Protein AF-A0AAV2PNI5-F1 (afdb_monomer_lite)

InterPro domains:
  IPR005331 Sulfotransferase [PF03567] (9-116)
  IPR018011 Carbohydrate sulfotransferase 8-10 [PTHR12137] (8-116)

Structure (mmCIF, N/CA/C/O backbone):
data_AF-A0AAV2PNI5-F1
#
_entry.id   AF-A0AAV2PNI5-F1
#
loop_
_atom_site.group_PDB
_atom_site.id
_atom_site.type_symbol
_atom_site.label_atom_id
_atom_site.label_alt_id
_atom_site.label_comp_id
_atom_site.label_asym_id
_atom_site.label_entity_id
_atom_site.label_seq_id
_atom_site.pdbx_PDB_ins_code
_atom_site.Cartn_x
_atom_site.Cartn_y
_atom_site.Cartn_z
_atom_site.occupancy
_atom_site.B_iso_or_equiv
_atom_site.auth_seq_id
_atom_site.auth_comp_id
_atom_site.auth_asym_id
_atom_site.auth_atom_id
_atom_site.pdbx_PDB_model_num
ATOM 1 N N . MET A 1 1 ? 27.411 -21.394 3.479 1.00 45.62 1 MET A N 1
ATOM 2 C CA . MET A 1 1 ? 27.729 -20.014 3.045 1.00 45.62 1 MET A CA 1
ATOM 3 C C . MET A 1 1 ? 26.698 -19.607 2.011 1.00 45.62 1 MET A C 1
ATOM 5 O O . MET A 1 1 ? 26.558 -20.306 1.017 1.00 45.62 1 MET A O 1
ATOM 9 N N . ASN A 1 2 ? 25.905 -18.572 2.294 1.00 54.03 2 ASN A N 1
ATOM 10 C CA . ASN A 1 2 ? 24.750 -18.219 1.470 1.00 54.03 2 ASN A CA 1
ATOM 11 C C . ASN A 1 2 ? 25.224 -17.417 0.247 1.00 54.03 2 ASN A C 1
ATOM 13 O O . ASN A 1 2 ? 25.751 -16.319 0.400 1.00 54.03 2 ASN A O 1
ATOM 17 N N . LYS A 1 3 ? 25.081 -17.986 -0.956 1.00 60.53 3 LYS A N 1
ATOM 18 C CA . LYS A 1 3 ? 25.691 -17.519 -2.222 1.00 60.53 3 LYS A CA 1
ATOM 19 C C . LYS A 1 3 ? 25.153 -16.165 -2.728 1.00 60.53 3 LYS A C 1
ATOM 21 O O . LYS A 1 3 ? 25.589 -15.684 -3.766 1.00 60.53 3 LYS A O 1
ATOM 26 N N . PHE A 1 4 ? 24.229 -15.555 -1.987 1.00 64.19 4 PHE A N 1
ATOM 27 C CA . PHE A 1 4 ? 23.477 -14.360 -2.371 1.00 64.19 4 PHE A CA 1
ATOM 28 C C . PHE A 1 4 ? 23.644 -13.180 -1.405 1.00 64.19 4 PHE A C 1
ATOM 30 O O . PHE A 1 4 ? 22.954 -12.178 -1.547 1.00 64.19 4 PHE A O 1
ATOM 37 N N . SER A 1 5 ? 24.566 -13.248 -0.438 1.00 67.38 5 SER A N 1
ATOM 38 C CA . SER A 1 5 ? 24.738 -12.190 0.575 1.00 67.38 5 SER A CA 1
ATOM 39 C C . SER A 1 5 ? 25.149 -10.817 0.018 1.00 67.38 5 SER A C 1
ATOM 41 O O . SER A 1 5 ? 25.155 -9.842 0.765 1.00 67.38 5 SER A O 1
ATOM 43 N N . SER A 1 6 ? 25.512 -10.727 -1.266 1.00 74.00 6 SER A N 1
ATOM 44 C CA . SER A 1 6 ? 25.936 -9.494 -1.942 1.00 74.00 6 SER A CA 1
ATOM 45 C C . SER A 1 6 ? 25.042 -9.066 -3.109 1.00 74.00 6 SER A C 1
ATOM 47 O O . SER A 1 6 ? 25.365 -8.077 -3.765 1.00 74.00 6 SER A O 1
ATOM 49 N N . VAL A 1 7 ? 23.959 -9.790 -3.409 1.00 80.31 7 VAL A N 1
ATOM 50 C CA . VAL A 1 7 ? 23.054 -9.400 -4.499 1.00 80.31 7 VAL A CA 1
ATOM 51 C C . VAL A 1 7 ? 22.153 -8.270 -4.009 1.00 80.31 7 VAL A C 1
ATOM 53 O O . VAL A 1 7 ? 21.599 -8.336 -2.912 1.00 80.31 7 VAL A O 1
ATOM 56 N N . ARG A 1 8 ? 22.040 -7.211 -4.810 1.00 84.75 8 ARG A N 1
ATOM 57 C CA . ARG A 1 8 ? 21.153 -6.075 -4.557 1.00 84.75 8 ARG A CA 1
ATOM 58 C C . ARG A 1 8 ? 20.240 -5.906 -5.755 1.00 84.75 8 ARG A C 1
ATOM 60 O O . ARG A 1 8 ? 20.715 -5.976 -6.881 1.00 84.75 8 ARG A O 1
ATOM 67 N N . PHE A 1 9 ? 18.971 -5.656 -5.477 1.00 90.06 9 PHE A N 1
ATOM 68 C CA . PHE A 1 9 ? 17.958 -5.365 -6.478 1.00 90.06 9 PHE A CA 1
ATOM 69 C C . PHE A 1 9 ? 17.465 -3.936 -6.278 1.00 90.06 9 PHE A C 1
ATOM 71 O O . PHE A 1 9 ? 17.392 -3.439 -5.149 1.00 90.06 9 PHE A O 1
ATOM 78 N N . THR A 1 10 ? 17.164 -3.272 -7.380 1.00 93.12 10 THR A N 1
ATOM 79 C CA . THR A 1 10 ? 16.504 -1.971 -7.409 1.00 93.12 10 THR A CA 1
ATOM 80 C C . THR A 1 10 ? 15.011 -2.123 -7.121 1.00 93.12 10 THR A C 1
ATOM 82 O O . THR A 1 10 ? 14.433 -3.203 -7.251 1.00 93.12 10 THR A O 1
ATOM 85 N N . PHE A 1 11 ? 14.360 -1.022 -6.743 1.00 93.94 11 PHE A N 1
ATOM 86 C CA . PHE A 1 11 ? 12.909 -1.024 -6.564 1.00 93.94 11 PHE A CA 1
ATOM 87 C C . PHE A 1 11 ? 12.165 -1.256 -7.890 1.00 93.94 11 PHE A C 1
ATOM 89 O O . PHE A 1 11 ? 11.150 -1.943 -7.909 1.00 93.94 11 PHE A O 1
ATOM 96 N N . GLU A 1 12 ? 12.702 -0.769 -9.013 1.00 96.69 12 GLU A N 1
ATOM 97 C CA . GLU A 1 12 ? 12.137 -1.039 -10.338 1.00 96.69 12 GLU A CA 1
ATOM 98 C C . GLU A 1 12 ? 12.133 -2.541 -10.666 1.00 96.69 12 GLU A C 1
ATOM 100 O O . GLU A 1 12 ? 11.107 -3.077 -11.086 1.00 96.69 12 GLU A O 1
ATOM 105 N N . GLU A 1 13 ? 13.252 -3.237 -10.436 1.00 96.81 13 GLU A N 1
ATOM 106 C CA . GLU A 1 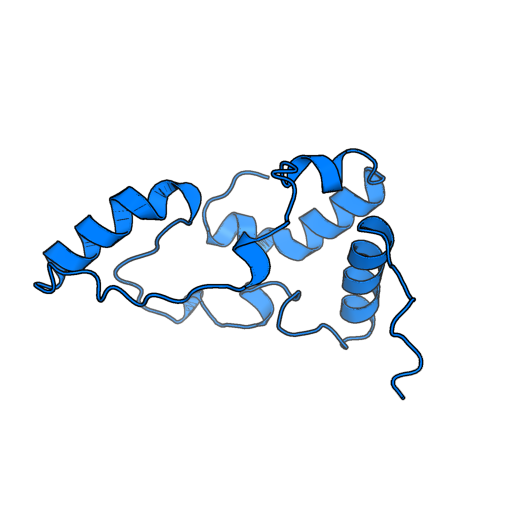13 ? 13.347 -4.692 -10.634 1.00 96.81 13 GLU A CA 1
ATOM 107 C C . GLU A 1 13 ? 12.350 -5.447 -9.754 1.00 96.81 13 GLU A C 1
ATOM 109 O O . GLU A 1 13 ? 11.729 -6.405 -10.210 1.00 96.81 13 GLU A O 1
ATOM 114 N N . PHE A 1 14 ? 12.146 -4.983 -8.520 1.00 95.56 14 PHE A N 1
ATOM 115 C CA . PHE A 1 14 ? 11.140 -5.542 -7.626 1.00 95.56 14 PHE A CA 1
ATOM 116 C C . PHE A 1 14 ? 9.710 -5.371 -8.171 1.00 95.56 14 PHE A C 1
ATOM 118 O O . PHE A 1 14 ? 8.962 -6.345 -8.217 1.00 95.56 14 PHE A O 1
ATOM 125 N N . LEU A 1 15 ? 9.334 -4.187 -8.666 1.00 97.19 15 LEU A N 1
ATOM 126 C CA . LEU A 1 15 ? 8.012 -3.973 -9.276 1.00 97.19 15 LEU A CA 1
ATOM 127 C C . LEU A 1 15 ? 7.808 -4.843 -10.526 1.00 97.19 15 LEU A C 1
ATOM 129 O O . LEU A 1 15 ? 6.747 -5.437 -10.714 1.00 97.19 15 LEU A O 1
ATOM 133 N N . ARG A 1 16 ? 8.837 -4.968 -11.371 1.00 97.81 16 ARG A N 1
ATOM 134 C CA . ARG A 1 16 ? 8.795 -5.865 -12.538 1.00 97.81 16 ARG A CA 1
ATOM 135 C C . ARG A 1 16 ? 8.637 -7.326 -12.120 1.00 97.81 16 ARG A C 1
ATOM 137 O O . ARG A 1 16 ? 7.895 -8.056 -12.768 1.00 97.81 16 ARG A O 1
ATOM 144 N N . HIS A 1 17 ? 9.294 -7.736 -11.037 1.00 96.94 17 HIS A N 1
ATOM 145 C CA . HIS A 1 17 ? 9.164 -9.077 -10.477 1.00 96.94 17 HIS A CA 1
ATOM 146 C C . HIS A 1 17 ? 7.745 -9.357 -9.962 1.00 96.94 17 HIS A C 1
ATOM 148 O O . HIS A 1 17 ? 7.225 -10.442 -10.215 1.00 96.94 17 HIS A O 1
ATOM 154 N N . ILE A 1 18 ? 7.087 -8.388 -9.314 1.00 97.19 18 ILE A N 1
ATOM 155 C CA . ILE A 1 18 ? 5.681 -8.525 -8.897 1.00 97.19 18 ILE A CA 1
ATOM 156 C C . ILE A 1 18 ? 4.785 -8.792 -10.110 1.00 97.19 18 ILE A C 1
ATOM 158 O O . ILE A 1 18 ? 4.011 -9.743 -10.096 1.00 97.19 18 ILE A O 1
ATOM 162 N N . LEU A 1 19 ? 4.916 -7.996 -11.177 1.00 97.75 19 LEU A N 1
ATOM 163 C CA . LEU A 1 19 ? 4.105 -8.184 -12.386 1.00 97.75 19 LEU A CA 1
ATOM 164 C C . LEU A 1 19 ? 4.375 -9.541 -13.042 1.00 97.75 19 LEU A C 1
ATOM 166 O O . LEU A 1 19 ? 3.442 -10.264 -13.365 1.00 97.75 19 LEU A O 1
ATOM 170 N N . TRP A 1 20 ? 5.648 -9.913 -13.179 1.00 97.38 20 TRP A N 1
ATOM 171 C CA . TRP A 1 20 ? 6.029 -11.188 -13.781 1.00 97.38 20 TRP A CA 1
ATOM 172 C C . TRP A 1 20 ? 5.513 -12.395 -12.980 1.00 97.38 20 TRP A C 1
ATOM 174 O O . TRP A 1 20 ? 4.915 -13.303 -13.546 1.00 97.38 20 TRP A O 1
ATOM 184 N N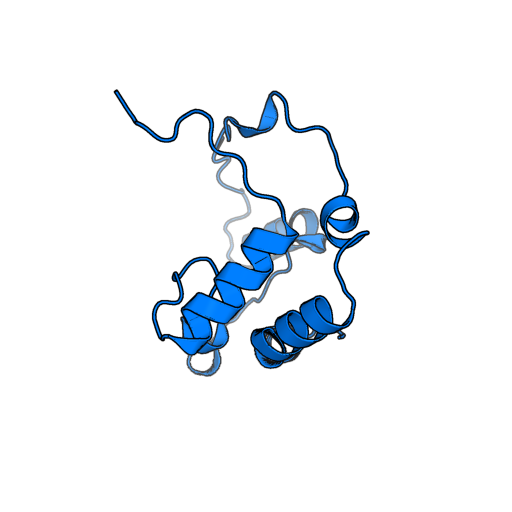 . THR A 1 21 ? 5.687 -12.394 -11.654 1.00 96.19 21 THR A N 1
ATOM 185 C CA . THR A 1 21 ? 5.185 -13.490 -10.801 1.00 96.19 21 THR A CA 1
ATOM 186 C C . THR A 1 21 ? 3.665 -13.564 -10.801 1.00 96.19 21 THR A C 1
ATOM 188 O O . THR A 1 21 ? 3.114 -14.660 -10.762 1.00 96.19 21 THR A O 1
ATOM 191 N N . LYS A 1 22 ? 2.975 -12.425 -10.884 1.00 92.94 22 LYS A N 1
ATOM 192 C CA . LYS A 1 22 ? 1.521 -12.374 -11.041 1.00 92.94 22 LYS A CA 1
ATOM 193 C C . LYS A 1 22 ? 1.070 -13.007 -12.359 1.00 92.94 22 LYS A C 1
ATOM 195 O O . LYS A 1 22 ? 0.171 -13.847 -12.328 1.00 92.94 22 LYS A O 1
ATOM 200 N N . ASP A 1 23 ? 1.699 -12.647 -13.475 1.00 93.75 23 ASP A N 1
ATOM 201 C CA . ASP A 1 23 ? 1.370 -13.191 -14.799 1.00 93.75 23 ASP A CA 1
ATOM 202 C C . ASP A 1 23 ? 1.584 -14.715 -14.862 1.00 93.75 23 ASP A C 1
ATOM 204 O O . ASP A 1 23 ? 0.771 -15.431 -15.446 1.00 93.75 23 ASP A O 1
ATOM 208 N N . ASP A 1 24 ? 2.615 -15.222 -14.178 1.00 94.44 24 ASP A N 1
ATOM 209 C CA . ASP A 1 24 ? 2.931 -16.656 -14.108 1.00 94.44 24 ASP A CA 1
ATOM 210 C C . ASP A 1 24 ? 2.138 -17.418 -13.021 1.00 94.44 24 ASP A C 1
ATOM 212 O O . ASP A 1 24 ? 2.312 -18.626 -12.851 1.00 94.44 24 ASP A O 1
ATOM 216 N N . GLY A 1 25 ? 1.265 -16.744 -12.259 1.00 92.12 25 GLY A N 1
ATOM 217 C CA . GLY A 1 25 ? 0.507 -17.360 -11.160 1.00 92.12 25 GLY A CA 1
ATOM 218 C C . GLY A 1 25 ? 1.365 -17.775 -9.954 1.00 92.12 25 GLY A C 1
ATOM 219 O O . GLY A 1 25 ? 0.951 -18.607 -9.150 1.00 92.12 25 GLY A O 1
ATOM 220 N N . LEU A 1 26 ? 2.558 -17.195 -9.823 1.00 94.25 26 LEU A N 1
ATOM 221 C CA . LEU A 1 26 ? 3.555 -17.433 -8.774 1.00 94.25 26 LEU A CA 1
ATOM 222 C C . LEU A 1 26 ? 3.652 -16.264 -7.779 1.00 94.25 26 LEU A C 1
ATOM 224 O O . LEU A 1 26 ? 4.677 -16.094 -7.118 1.00 94.25 26 LEU A O 1
ATOM 228 N N . GLY A 1 27 ? 2.615 -15.427 -7.708 1.00 90.94 27 GLY A N 1
ATOM 229 C CA . GLY A 1 27 ? 2.589 -14.256 -6.838 1.00 90.94 27 GLY A CA 1
ATOM 230 C C . GLY A 1 27 ? 2.804 -14.631 -5.370 1.00 90.94 27 GLY A C 1
ATOM 231 O O . GLY A 1 27 ? 2.130 -15.507 -4.828 1.00 90.94 27 GLY A O 1
ATOM 232 N N . ASP A 1 28 ? 3.747 -13.958 -4.716 1.00 93.69 28 ASP A N 1
ATOM 233 C CA . ASP A 1 28 ? 3.981 -14.137 -3.286 1.00 93.69 28 ASP A CA 1
ATOM 234 C C . ASP A 1 28 ? 2.856 -13.466 -2.481 1.00 93.69 28 ASP A C 1
ATOM 236 O O . ASP A 1 28 ? 2.481 -12.325 -2.753 1.00 93.69 28 ASP A O 1
ATOM 240 N N . HIS A 1 29 ? 2.342 -14.154 -1.460 1.00 93.19 29 HIS A N 1
ATOM 241 C CA . HIS A 1 29 ? 1.274 -13.659 -0.587 1.00 93.19 29 HIS A CA 1
ATOM 242 C C . HIS A 1 29 ? 1.540 -12.284 0.052 1.00 93.19 29 HIS A C 1
ATOM 244 O O . HIS A 1 29 ? 0.590 -11.605 0.424 1.00 93.19 29 HIS A O 1
ATOM 250 N N . HIS A 1 30 ? 2.799 -11.856 0.185 1.00 92.50 30 HIS A N 1
ATOM 251 C CA . HIS A 1 30 ? 3.136 -10.524 0.689 1.00 92.50 30 HIS A CA 1
ATOM 252 C C . HIS A 1 30 ? 2.865 -9.401 -0.322 1.00 92.50 30 HIS A C 1
ATOM 254 O O . HIS A 1 30 ? 2.754 -8.246 0.085 1.00 92.50 30 HIS A O 1
ATOM 260 N N . TRP A 1 31 ? 2.815 -9.711 -1.623 1.00 93.06 31 TRP A N 1
ATOM 261 C CA . TRP A 1 31 ? 2.790 -8.708 -2.693 1.00 93.06 31 TRP A CA 1
ATOM 262 C C . TRP A 1 31 ? 1.664 -8.910 -3.709 1.00 93.06 31 TRP A C 1
ATOM 264 O O . TRP A 1 31 ? 1.560 -8.121 -4.640 1.00 93.06 31 TRP A O 1
ATOM 274 N N . ILE A 1 32 ? 0.812 -9.923 -3.581 1.00 94.69 32 ILE A N 1
ATOM 275 C CA . ILE A 1 32 ? -0.427 -9.977 -4.372 1.00 94.69 32 ILE A CA 1
ATOM 276 C C . ILE A 1 32 ? -1.462 -8.982 -3.823 1.00 94.69 32 ILE A C 1
ATOM 278 O O . ILE A 1 32 ? -1.381 -8.616 -2.647 1.00 94.69 32 ILE A O 1
ATOM 282 N N . PRO A 1 33 ? -2.438 -8.538 -4.636 1.00 94.75 33 PRO A N 1
ATOM 283 C CA . PRO A 1 33 ? -3.530 -7.712 -4.138 1.00 94.75 33 PRO A CA 1
ATOM 284 C C . PRO A 1 33 ? -4.257 -8.384 -2.970 1.00 94.75 33 PRO A C 1
ATOM 286 O O . PRO A 1 33 ? -4.510 -9.593 -2.981 1.00 94.75 33 PRO A O 1
ATOM 289 N N . GLN A 1 34 ? -4.641 -7.601 -1.966 1.00 91.50 34 GLN A N 1
ATOM 290 C CA . GLN A 1 34 ? -5.359 -8.103 -0.796 1.00 91.50 34 GLN A CA 1
ATOM 291 C C . GLN A 1 34 ? -6.716 -8.695 -1.190 1.00 91.50 34 GLN A C 1
ATOM 293 O O . GLN A 1 34 ? -7.158 -9.681 -0.597 1.00 91.50 34 GLN A O 1
ATOM 298 N N . THR A 1 35 ? -7.345 -8.123 -2.218 1.00 91.62 35 THR A N 1
ATOM 299 C CA . THR A 1 35 ? -8.561 -8.644 -2.858 1.00 91.62 35 THR A CA 1
ATOM 300 C C . THR A 1 35 ? -8.389 -10.029 -3.488 1.00 91.62 35 THR A C 1
ATOM 302 O O . THR A 1 35 ? -9.379 -10.743 -3.634 1.00 91.62 35 THR A O 1
ATOM 305 N N . GLU A 1 36 ? -7.162 -10.447 -3.817 1.00 91.12 36 GLU A N 1
ATOM 306 C CA . GLU A 1 36 ? -6.858 -11.808 -4.282 1.00 91.12 36 GLU A CA 1
ATOM 307 C C . GLU A 1 36 ? -6.467 -12.753 -3.138 1.00 91.12 36 GLU A C 1
ATOM 309 O O . GLU A 1 36 ? -6.701 -13.958 -3.226 1.00 91.12 36 GLU A O 1
ATOM 314 N N . LEU A 1 37 ? -5.892 -12.224 -2.054 1.00 90.12 37 LEU A N 1
ATOM 315 C CA . LEU A 1 37 ? -5.462 -13.025 -0.907 1.00 90.12 37 LEU A CA 1
ATOM 316 C C . LEU A 1 37 ? -6.614 -13.383 0.043 1.00 90.12 37 LEU A C 1
ATOM 318 O O . LEU A 1 37 ? -6.627 -14.469 0.624 1.00 90.12 37 LEU A O 1
ATOM 322 N N . CYS A 1 38 ? -7.562 -12.467 0.251 1.00 84.12 38 CYS A N 1
ATOM 323 C CA . CYS A 1 38 ? -8.605 -12.606 1.262 1.00 84.12 38 CYS A CA 1
ATOM 324 C C . CYS A 1 38 ? -9.974 -12.166 0.735 1.00 84.12 38 CYS A C 1
ATOM 326 O O . CYS A 1 38 ? -10.102 -11.153 0.051 1.00 84.12 38 CYS A O 1
ATOM 328 N N . ASN A 1 39 ? -11.032 -12.880 1.134 1.00 84.50 39 ASN A N 1
ATOM 329 C CA . ASN A 1 39 ? -12.408 -12.468 0.867 1.00 84.50 39 ASN A CA 1
ATOM 330 C C . ASN A 1 39 ? -12.860 -11.408 1.884 1.00 84.50 39 ASN A C 1
ATOM 332 O O . ASN A 1 39 ? -13.671 -11.678 2.770 1.00 84.50 39 ASN A O 1
ATOM 336 N N . VAL A 1 40 ? -12.304 -10.200 1.759 1.00 84.19 40 VAL A N 1
ATOM 337 C CA . VAL A 1 40 ? -12.610 -9.069 2.649 1.00 84.19 40 VAL A CA 1
ATOM 338 C C . VAL A 1 40 ? -14.111 -8.749 2.620 1.00 84.19 40 VAL A C 1
ATOM 340 O O . VAL A 1 40 ? -14.702 -8.487 3.657 1.00 84.19 40 VAL A O 1
ATOM 343 N N . CYS A 1 41 ? -14.774 -8.872 1.469 1.00 82.31 41 CYS A N 1
ATOM 344 C CA . CYS A 1 41 ? -16.210 -8.599 1.344 1.00 82.31 41 CYS A CA 1
ATOM 345 C C . CYS A 1 41 ? -17.112 -9.572 2.125 1.00 82.31 41 CYS A C 1
ATOM 347 O O . CYS A 1 41 ? -18.276 -9.259 2.353 1.00 82.31 41 CYS A O 1
ATOM 349 N N . ALA A 1 42 ? -16.611 -10.750 2.510 1.00 86.81 42 ALA A N 1
ATOM 350 C CA . ALA A 1 42 ? -17.356 -11.699 3.337 1.00 86.81 42 ALA A CA 1
ATOM 351 C C . ALA A 1 42 ? -17.220 -11.429 4.846 1.00 86.81 42 ALA A C 1
ATOM 353 O O . ALA A 1 42 ? -17.905 -12.075 5.639 1.00 86.81 42 ALA A O 1
ATOM 354 N N . GLY A 1 43 ? -16.326 -10.522 5.252 1.00 85.06 43 GLY A N 1
ATOM 355 C CA . GLY A 1 43 ? -16.147 -10.140 6.648 1.00 85.06 43 GLY A CA 1
ATOM 356 C C . GLY A 1 43 ? -17.149 -9.074 7.084 1.00 85.06 43 GLY A C 1
ATOM 357 O O . GLY A 1 43 ? -17.348 -8.084 6.385 1.00 85.06 43 GLY A O 1
ATOM 358 N N . ASP A 1 44 ? -17.736 -9.253 8.267 1.00 90.12 44 ASP A N 1
ATOM 359 C CA . ASP A 1 44 ? -18.553 -8.233 8.932 1.00 90.12 44 ASP A CA 1
ATOM 360 C C . ASP A 1 44 ? -17.663 -7.415 9.880 1.00 90.12 44 ASP A C 1
ATOM 362 O O . ASP A 1 44 ? -17.490 -7.740 11.058 1.00 90.12 44 ASP A O 1
ATOM 366 N N . PHE A 1 45 ? -16.970 -6.423 9.319 1.00 89.00 45 PHE A N 1
ATOM 367 C CA . PHE A 1 45 ? -16.022 -5.601 10.067 1.00 89.00 45 PHE A CA 1
ATOM 368 C C . PHE A 1 45 ? -16.734 -4.453 10.783 1.00 89.00 45 PHE A C 1
ATOM 370 O O . PHE A 1 45 ? -17.274 -3.555 10.144 1.00 89.00 45 PHE A O 1
ATOM 377 N N . GLU A 1 46 ? -16.637 -4.420 12.113 1.00 91.25 46 GLU A N 1
ATOM 378 C CA . GLU A 1 46 ? -17.123 -3.285 12.912 1.00 91.25 46 GLU A CA 1
ATOM 379 C C . GLU A 1 46 ? -16.211 -2.049 12.778 1.00 91.25 46 GLU A C 1
ATOM 381 O O . GLU A 1 46 ? -16.680 -0.913 12.824 1.00 91.25 46 GLU A O 1
ATOM 386 N N . TYR A 1 47 ? -14.904 -2.262 12.571 1.00 90.88 47 TYR A N 1
ATOM 387 C CA . TYR A 1 47 ? -13.911 -1.196 12.415 1.00 90.88 47 TYR A CA 1
ATOM 388 C C . TYR A 1 47 ? -12.928 -1.513 11.284 1.00 90.88 47 TYR A C 1
ATOM 390 O O . TYR A 1 47 ? -12.400 -2.623 11.201 1.00 90.88 47 TYR A O 1
ATOM 398 N N . ILE A 1 48 ? -12.616 -0.503 10.470 1.00 90.50 48 ILE A N 1
ATOM 399 C CA . ILE A 1 48 ? -11.520 -0.507 9.493 1.00 90.50 48 ILE A CA 1
ATOM 400 C C . ILE A 1 48 ? -10.636 0.695 9.825 1.00 90.50 48 ILE A C 1
ATOM 402 O O . ILE A 1 48 ? -11.130 1.819 9.867 1.00 90.50 48 ILE A O 1
ATOM 406 N N . LEU A 1 49 ? -9.352 0.449 10.088 1.00 91.75 49 LEU A N 1
ATOM 407 C CA . LEU A 1 49 ? -8.394 1.474 10.509 1.00 91.75 49 LEU A CA 1
ATOM 408 C C . LEU A 1 49 ? -7.342 1.731 9.431 1.00 91.75 49 LEU A C 1
ATOM 410 O O . LEU A 1 49 ? -7.009 0.835 8.653 1.00 91.75 49 LEU A O 1
ATOM 414 N N . LYS A 1 50 ? -6.777 2.938 9.430 1.00 90.88 50 LYS A N 1
ATOM 415 C CA . LYS A 1 50 ? -5.769 3.396 8.477 1.00 90.88 50 LYS A CA 1
ATOM 416 C C . LYS A 1 50 ? -4.434 3.673 9.162 1.00 90.88 50 LYS A C 1
ATOM 418 O O . LYS A 1 50 ? -4.366 4.293 10.223 1.00 90.88 50 LYS A O 1
ATOM 423 N N . LEU A 1 51 ? -3.333 3.233 8.547 1.00 87.50 51 LEU A N 1
ATOM 424 C CA . LEU A 1 51 ? -1.995 3.367 9.140 1.00 87.50 51 LEU A CA 1
ATOM 425 C C . LEU A 1 51 ? -1.574 4.832 9.321 1.00 87.50 51 LEU A C 1
ATOM 427 O O . LEU A 1 51 ? -0.885 5.160 10.285 1.00 87.50 51 LEU A O 1
ATOM 431 N N . GLU A 1 52 ? -2.020 5.718 8.434 1.00 86.88 52 GLU A N 1
ATOM 432 C CA . GLU A 1 52 ? -1.796 7.161 8.513 1.00 86.88 52 GLU A CA 1
ATOM 433 C C . GLU A 1 52 ? -2.450 7.815 9.742 1.00 86.88 52 GLU A C 1
ATOM 435 O O . GLU A 1 52 ? -1.904 8.782 10.273 1.00 86.88 52 GLU A O 1
ATOM 440 N N . ASN A 1 53 ? -3.565 7.264 10.235 1.00 88.50 53 ASN A N 1
ATOM 441 C CA . ASN A 1 53 ? -4.332 7.780 11.373 1.00 88.50 53 ASN A CA 1
ATOM 442 C C . ASN A 1 53 ? -4.234 6.874 12.613 1.00 88.50 53 ASN A C 1
ATOM 444 O O . ASN A 1 53 ? -4.873 7.124 13.635 1.00 88.50 53 ASN A O 1
ATOM 448 N N . ILE A 1 54 ? -3.385 5.844 12.567 1.00 86.75 54 ILE A N 1
ATOM 449 C CA . ILE A 1 54 ? -3.406 4.728 13.521 1.00 86.75 54 ILE A CA 1
ATOM 450 C C . ILE A 1 54 ? -3.182 5.140 14.979 1.00 86.75 54 ILE A C 1
ATOM 452 O O . ILE A 1 54 ? -3.720 4.523 15.897 1.00 86.75 54 ILE A O 1
ATOM 456 N N . ASN A 1 55 ? -2.399 6.199 15.202 1.00 85.06 55 ASN A N 1
ATOM 457 C CA . ASN A 1 55 ? -2.112 6.715 16.540 1.00 85.06 55 ASN A CA 1
ATOM 458 C C . ASN A 1 55 ? -3.352 7.324 17.211 1.00 85.06 55 ASN A C 1
ATOM 460 O O . ASN A 1 55 ? -3.411 7.371 18.437 1.00 85.06 55 ASN A O 1
ATOM 464 N N . GLU A 1 56 ? -4.318 7.784 16.418 1.00 88.19 56 GLU A N 1
ATOM 465 C CA . GLU A 1 56 ? -5.573 8.379 16.878 1.00 88.19 56 GLU A CA 1
ATOM 466 C C . GLU A 1 56 ? -6.701 7.338 16.896 1.00 88.19 56 GLU A C 1
ATOM 468 O O . GLU A 1 56 ? -7.478 7.279 17.851 1.00 88.19 56 GLU A O 1
ATOM 473 N N . GLU A 1 57 ? -6.750 6.462 15.889 1.00 91.38 57 GLU A N 1
ATOM 474 C CA . GLU A 1 57 ? -7.817 5.473 15.722 1.00 91.38 57 GLU A CA 1
ATOM 475 C C . GLU A 1 57 ? -7.727 4.288 16.696 1.00 91.38 57 GLU A C 1
ATOM 477 O O . GLU A 1 57 ? -8.747 3.871 17.250 1.00 91.38 57 GLU A O 1
ATOM 482 N N . ILE A 1 58 ? -6.525 3.760 16.973 1.00 90.44 58 ILE A N 1
ATOM 483 C CA . ILE A 1 58 ? -6.367 2.631 17.910 1.00 90.44 58 ILE A CA 1
ATOM 484 C C . ILE A 1 58 ? -6.909 2.973 19.308 1.00 90.44 58 ILE A C 1
ATOM 486 O O . ILE A 1 58 ? -7.693 2.182 19.840 1.00 90.44 58 ILE A O 1
ATOM 490 N N . PRO A 1 59 ? -6.536 4.108 19.940 1.00 88.94 59 PRO A N 1
ATOM 491 C CA . PRO A 1 59 ? -7.085 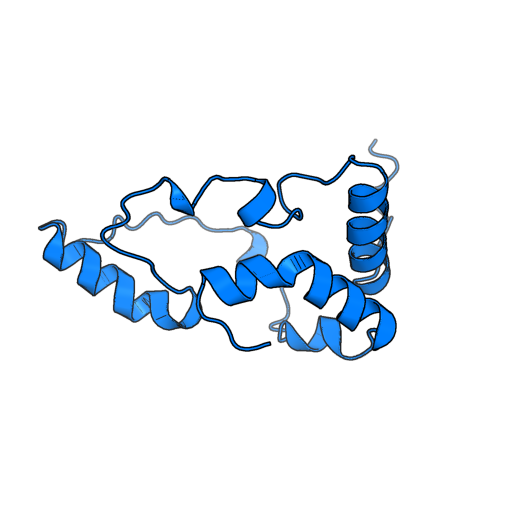4.474 21.244 1.00 88.94 59 PRO A CA 1
ATOM 492 C C . PRO A 1 59 ? -8.613 4.576 21.256 1.00 88.94 59 PRO A C 1
ATOM 494 O O . PRO A 1 59 ? -9.235 4.215 22.257 1.00 88.94 59 PRO A O 1
ATOM 497 N N . TYR A 1 60 ? -9.214 5.051 20.160 1.00 90.25 60 TYR A N 1
ATOM 498 C CA . TYR A 1 60 ? -10.664 5.152 20.027 1.00 90.25 60 TYR A CA 1
ATOM 499 C C . TYR A 1 60 ? -11.325 3.768 20.029 1.00 90.25 60 TYR A C 1
ATOM 501 O O . TYR A 1 60 ? -12.168 3.509 20.887 1.00 90.25 60 TYR A O 1
ATOM 509 N N . VAL A 1 61 ? -10.886 2.855 19.154 1.00 92.00 61 VAL A N 1
ATOM 510 C CA . VAL A 1 61 ? -11.433 1.485 19.066 1.00 92.00 61 VAL A CA 1
ATOM 511 C C . VAL A 1 61 ? -11.237 0.715 20.371 1.00 92.00 61 VAL A C 1
ATOM 513 O O . VAL A 1 61 ? -12.130 0.042 20.873 1.00 92.00 61 VAL A O 1
ATOM 516 N N . LEU A 1 62 ? -10.073 0.849 20.999 1.00 90.69 62 LEU A N 1
ATOM 517 C CA . LEU A 1 62 ? -9.813 0.196 22.280 1.00 90.69 62 LEU A CA 1
ATOM 518 C C . LEU A 1 62 ? -10.742 0.679 23.397 1.00 90.69 62 LEU A C 1
ATOM 520 O O . LEU A 1 62 ? -11.134 -0.101 24.267 1.00 90.69 62 LEU A O 1
ATOM 524 N N . LYS A 1 63 ? -11.122 1.960 23.374 1.00 90.00 63 LYS A N 1
ATOM 525 C CA . LYS A 1 63 ? -12.096 2.509 24.314 1.00 90.00 63 LYS A CA 1
ATOM 526 C C . LYS A 1 63 ? -13.502 1.961 24.057 1.00 90.00 63 LYS A C 1
ATOM 528 O O . LYS A 1 63 ? -14.174 1.645 25.036 1.00 90.00 63 LYS A O 1
ATOM 533 N N . THR A 1 64 ? -13.944 1.831 22.801 1.00 90.81 64 THR A N 1
ATOM 534 C CA . THR A 1 64 ? -15.282 1.287 22.482 1.00 90.81 64 THR A CA 1
ATOM 535 C C . THR A 1 64 ? -15.415 -0.180 22.885 1.00 90.81 64 THR A C 1
ATOM 537 O O . THR A 1 64 ? -16.462 -0.589 23.377 1.00 90.81 64 THR A O 1
ATOM 540 N N . LEU A 1 65 ? -14.323 -0.943 22.802 1.00 90.06 65 LEU A N 1
ATOM 541 C CA . LEU A 1 65 ? -14.267 -2.344 23.224 1.00 90.06 65 LEU A CA 1
ATOM 542 C C . LEU A 1 65 ? -14.118 -2.542 24.747 1.00 90.06 65 LEU A C 1
ATOM 544 O O . LEU A 1 65 ? -13.986 -3.676 25.196 1.00 90.06 65 LEU A O 1
ATOM 548 N N . ASN A 1 66 ? -14.114 -1.480 25.565 1.00 88.56 66 ASN A N 1
ATOM 549 C CA . ASN A 1 66 ? -13.799 -1.534 27.004 1.00 88.56 66 ASN A CA 1
ATOM 550 C C . ASN A 1 66 ? -12.402 -2.118 27.330 1.00 88.56 66 ASN A C 1
ATOM 552 O O . ASN A 1 66 ? -12.160 -2.608 28.434 1.00 88.56 66 ASN A O 1
ATOM 556 N N . TYR A 1 67 ? -11.445 -1.987 26.404 1.00 86.56 67 TYR A N 1
ATOM 557 C CA . TYR A 1 67 ? -10.032 -2.354 26.564 1.00 86.56 67 TYR A CA 1
ATOM 558 C C . TYR A 1 67 ? -9.120 -1.117 26.446 1.00 86.56 67 TYR A C 1
ATOM 560 O O . TYR A 1 67 ? -8.256 -1.067 25.578 1.00 86.56 67 TYR A O 1
ATOM 568 N N . PRO A 1 68 ? -9.222 -0.105 27.332 1.00 72.25 68 PRO A N 1
ATOM 569 C CA . PRO A 1 68 ? -8.615 1.221 27.131 1.00 72.25 68 PRO A CA 1
ATOM 570 C C . PRO A 1 68 ? -7.074 1.252 27.145 1.00 72.25 68 PRO A C 1
ATOM 572 O O . PRO A 1 68 ? -6.476 2.321 27.031 1.00 72.25 68 PRO A O 1
ATOM 575 N N . LYS A 1 69 ? -6.407 0.110 27.334 1.00 74.12 69 LYS A N 1
ATOM 576 C CA . LYS A 1 69 ? -4.948 0.008 27.355 1.00 74.12 69 LYS A CA 1
ATOM 577 C C . LYS A 1 69 ? -4.478 -0.739 26.117 1.00 74.12 69 LYS A C 1
ATOM 579 O O . LYS A 1 69 ? -4.734 -1.931 25.988 1.00 74.12 69 LYS A O 1
ATOM 584 N N . ILE A 1 70 ? -3.712 -0.053 25.268 1.00 67.81 70 ILE A N 1
ATOM 585 C CA . ILE A 1 70 ? -2.906 -0.698 24.227 1.00 67.81 70 ILE A CA 1
ATOM 586 C C . ILE A 1 70 ? -1.925 -1.629 24.950 1.00 67.81 70 ILE A C 1
ATOM 588 O O . ILE A 1 70 ? -1.122 -1.134 25.753 1.00 67.81 70 ILE A O 1
ATOM 592 N N . PRO A 1 71 ? -1.948 -2.953 24.715 1.00 63.41 71 PRO A N 1
ATOM 593 C CA . PRO A 1 71 ? -0.868 -3.808 25.169 1.00 63.41 71 PRO A CA 1
ATOM 594 C C . PRO A 1 71 ? 0.407 -3.251 24.544 1.00 63.41 71 PRO A C 1
ATOM 596 O O . PRO A 1 71 ? 0.541 -3.216 23.321 1.00 63.41 71 PRO A O 1
ATOM 599 N N . VAL A 1 72 ? 1.322 -2.738 25.368 1.00 57.25 72 VAL A N 1
ATOM 600 C CA . VAL A 1 72 ? 2.602 -2.217 24.887 1.00 57.25 72 VAL A CA 1
ATOM 601 C C . VAL A 1 72 ? 3.430 -3.416 24.438 1.00 57.25 72 VAL A C 1
ATOM 603 O O . VAL A 1 72 ? 4.325 -3.883 25.142 1.00 57.25 72 VAL A O 1
ATOM 606 N N . HIS A 1 73 ? 3.130 -3.945 23.257 1.00 51.94 73 HIS A N 1
ATOM 607 C CA . HIS A 1 73 ? 4.001 -4.878 22.588 1.00 51.94 73 HIS A CA 1
ATOM 608 C C . HIS A 1 73 ? 5.211 -4.070 22.140 1.00 51.94 73 HIS A C 1
ATOM 610 O O . HIS A 1 73 ? 5.214 -3.399 21.109 1.00 51.94 73 HIS A O 1
ATOM 616 N N . LYS A 1 74 ? 6.259 -4.094 22.968 1.00 48.03 74 LYS A N 1
ATOM 617 C CA . LYS A 1 74 ? 7.591 -3.601 22.617 1.00 48.03 74 LYS A CA 1
ATOM 618 C C . LYS A 1 74 ? 8.191 -4.520 21.547 1.00 48.03 74 LYS A C 1
ATOM 620 O O . LYS A 1 74 ? 9.229 -5.135 21.776 1.00 48.03 74 LYS A O 1
ATOM 625 N N . HIS A 1 75 ? 7.572 -4.613 20.372 1.00 48.22 75 HIS A N 1
ATOM 626 C CA . HIS A 1 75 ? 8.245 -5.133 19.194 1.00 48.22 75 HIS A CA 1
ATOM 627 C C . HIS A 1 75 ? 9.308 -4.101 18.812 1.00 48.22 75 HIS A C 1
ATOM 629 O O . HIS A 1 75 ? 9.081 -3.134 18.083 1.00 48.22 75 HIS A O 1
ATOM 635 N N . LYS A 1 76 ? 10.501 -4.262 19.394 1.00 45.09 76 LYS A N 1
ATOM 636 C CA . LYS A 1 76 ? 11.714 -3.636 18.882 1.00 45.09 76 LYS A CA 1
ATOM 637 C C . LYS A 1 76 ? 11.988 -4.278 17.524 1.00 45.09 76 LYS A C 1
ATOM 639 O O . LYS A 1 76 ? 12.721 -5.255 17.442 1.00 45.09 76 LYS A O 1
ATOM 644 N N . HIS A 1 77 ? 11.388 -3.747 16.462 1.00 51.59 77 HIS A N 1
ATOM 645 C CA . HIS A 1 77 ? 11.841 -4.073 15.116 1.00 51.59 77 HIS A CA 1
ATOM 646 C C . HIS A 1 77 ? 13.294 -3.600 14.987 1.00 51.59 77 HIS A C 1
ATOM 648 O O . HIS A 1 77 ? 13.597 -2.423 15.207 1.00 51.59 77 HIS A O 1
ATOM 654 N N . SER A 1 78 ? 14.202 -4.528 14.671 1.00 48.47 78 SER A N 1
ATOM 655 C CA . SER A 1 78 ? 15.636 -4.252 14.495 1.00 48.47 78 SER A CA 1
ATOM 656 C C . SER A 1 78 ? 15.916 -3.268 13.351 1.00 48.47 78 SER A C 1
ATOM 658 O O . SER A 1 78 ? 16.992 -2.677 13.299 1.00 48.47 78 SER A O 1
ATOM 660 N N . SER A 1 79 ? 14.926 -3.008 12.490 1.00 52.94 79 SER A N 1
ATOM 661 C CA . SER A 1 79 ? 14.975 -2.005 11.421 1.00 52.94 79 SER A CA 1
ATOM 662 C C . SER A 1 79 ? 15.119 -0.561 11.921 1.00 52.94 79 SER A C 1
ATOM 664 O O . SER A 1 79 ? 15.497 0.314 11.148 1.00 52.94 79 SER A O 1
ATOM 666 N N . LYS A 1 80 ? 14.888 -0.286 13.214 1.00 47.41 80 LYS A N 1
ATOM 667 C CA . LYS A 1 80 ? 14.985 1.073 13.780 1.00 47.41 80 LYS A CA 1
ATOM 668 C C . LYS A 1 80 ? 16.404 1.644 13.864 1.00 47.41 80 LYS A C 1
ATOM 670 O O . LYS A 1 80 ? 16.533 2.820 14.184 1.00 47.41 80 LYS A O 1
ATOM 675 N N . GLN A 1 81 ? 17.457 0.856 13.634 1.00 47.78 81 GLN A N 1
ATOM 676 C CA . GLN A 1 81 ? 18.814 1.329 13.927 1.00 47.78 81 GLN A CA 1
ATOM 677 C C . GLN A 1 81 ? 19.514 2.069 12.782 1.00 47.78 81 GLN A C 1
ATOM 679 O O . GLN A 1 81 ? 20.378 2.872 13.096 1.00 47.78 81 GLN A O 1
ATOM 684 N N . ASN A 1 82 ? 19.165 1.876 11.500 1.00 44.28 82 ASN A N 1
ATOM 685 C CA . ASN A 1 82 ? 19.956 2.461 10.395 1.00 44.28 82 ASN A CA 1
ATOM 686 C C . ASN A 1 82 ? 19.196 2.731 9.082 1.00 44.28 82 ASN A C 1
ATOM 688 O O . ASN A 1 82 ? 19.820 2.907 8.035 1.00 44.28 82 ASN A O 1
ATOM 692 N N . VAL A 1 83 ? 17.863 2.769 9.083 1.00 51.00 83 VAL A N 1
ATOM 693 C CA . VAL A 1 83 ? 17.132 3.151 7.867 1.00 51.00 83 VAL A CA 1
ATOM 694 C C . VAL A 1 83 ? 17.124 4.676 7.809 1.00 51.00 83 VAL A C 1
ATOM 696 O O . VAL A 1 83 ? 16.483 5.326 8.638 1.00 51.00 83 VAL A O 1
ATOM 699 N N . LYS A 1 84 ? 17.877 5.263 6.861 1.00 51.56 84 LYS A N 1
ATOM 700 C CA . LYS A 1 84 ? 17.669 6.664 6.462 1.00 51.56 84 LYS A CA 1
ATOM 701 C C . LYS A 1 84 ? 16.164 6.852 6.325 1.00 51.56 84 LYS A C 1
ATOM 703 O O . LYS A 1 84 ? 15.504 6.016 5.721 1.00 51.56 84 LYS A O 1
ATOM 708 N N . LYS A 1 85 ? 15.637 7.938 6.879 1.00 53.22 85 LYS A N 1
ATOM 709 C CA . LYS A 1 85 ? 14.239 8.353 6.733 1.00 53.22 85 LYS A CA 1
ATOM 710 C C . LYS A 1 85 ? 13.983 8.785 5.273 1.00 53.22 85 LYS A C 1
ATOM 712 O O . LYS A 1 85 ? 13.585 9.916 5.034 1.00 53.22 85 LYS A O 1
ATOM 717 N N . SER A 1 86 ? 14.321 7.945 4.292 1.00 59.06 86 SER A N 1
ATOM 718 C CA . SER A 1 86 ? 13.896 8.132 2.912 1.00 59.06 86 SER A CA 1
ATOM 719 C C . SER A 1 86 ? 12.382 8.082 2.937 1.00 59.06 86 SER A C 1
ATOM 721 O O . SER A 1 86 ? 11.795 7.157 3.512 1.00 59.06 86 SER A O 1
ATOM 723 N N . SER A 1 87 ? 11.757 9.109 2.380 1.00 73.50 87 SER A N 1
ATOM 724 C CA . SER A 1 87 ? 10.322 9.058 2.160 1.00 73.50 87 SER A CA 1
ATOM 725 C C . SER A 1 87 ? 10.064 7.864 1.248 1.00 73.50 87 SER A C 1
ATOM 727 O O . SER A 1 87 ? 10.855 7.614 0.341 1.00 73.50 87 SER A O 1
ATOM 729 N N . TYR A 1 88 ? 8.984 7.111 1.450 1.00 77.94 88 TYR A N 1
ATOM 730 C CA . TYR A 1 88 ? 8.631 6.039 0.510 1.00 77.94 88 TYR A CA 1
ATOM 731 C C . TYR A 1 88 ? 8.530 6.575 -0.932 1.00 77.94 88 TYR A C 1
ATOM 733 O O . TYR A 1 88 ? 8.802 5.847 -1.878 1.00 77.94 88 TYR A O 1
ATOM 741 N N . MET A 1 89 ? 8.246 7.874 -1.087 1.00 83.75 89 MET A N 1
ATOM 742 C CA . MET A 1 89 ? 8.273 8.602 -2.355 1.00 83.75 89 MET A CA 1
ATOM 743 C C . MET A 1 89 ? 9.617 8.534 -3.089 1.00 83.75 89 MET A C 1
ATOM 745 O O . MET A 1 89 ? 9.630 8.525 -4.317 1.00 83.75 89 MET A O 1
ATOM 749 N N . ASP A 1 90 ? 10.740 8.446 -2.371 1.00 88.19 90 ASP A N 1
ATOM 750 C CA . ASP A 1 90 ? 12.072 8.372 -2.981 1.00 88.19 90 ASP A CA 1
ATOM 751 C C . ASP A 1 90 ? 12.227 7.107 -3.838 1.00 88.19 90 ASP A C 1
ATOM 753 O O . ASP A 1 90 ? 12.937 7.132 -4.839 1.00 88.19 90 ASP A O 1
ATOM 757 N N . PHE A 1 91 ? 11.525 6.020 -3.496 1.00 89.19 91 PHE A N 1
ATOM 758 C CA . PHE A 1 91 ? 11.531 4.790 -4.292 1.00 89.19 91 PHE A CA 1
ATOM 759 C C . PHE A 1 91 ? 10.799 4.944 -5.627 1.00 89.19 91 PHE A C 1
ATOM 761 O O . PHE A 1 91 ? 11.175 4.301 -6.601 1.00 89.19 91 PHE A O 1
ATOM 768 N N . TYR A 1 92 ? 9.777 5.800 -5.685 1.00 90.44 92 TYR A N 1
ATOM 769 C CA . TYR A 1 92 ? 8.939 5.975 -6.874 1.00 90.44 92 TYR A CA 1
ATOM 770 C C . TYR A 1 92 ? 9.468 7.033 -7.844 1.00 90.44 92 TYR A C 1
ATOM 772 O O . TYR A 1 92 ? 9.016 7.083 -8.985 1.00 90.44 92 TYR A O 1
ATOM 780 N N . LYS A 1 93 ? 10.421 7.866 -7.410 1.00 91.06 93 LYS A N 1
ATOM 781 C CA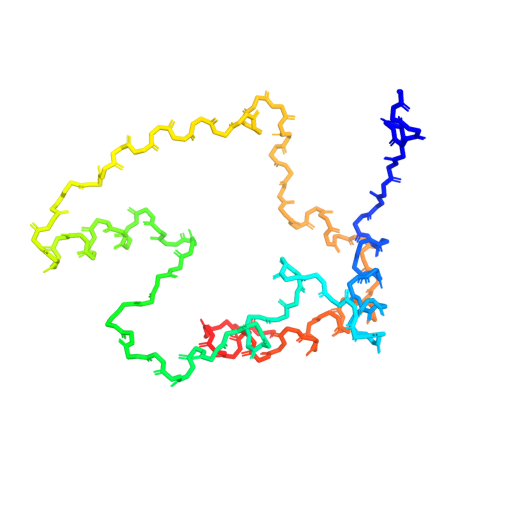 . LYS A 1 93 ? 10.901 9.036 -8.158 1.00 91.06 93 LYS A CA 1
ATOM 782 C C . LYS A 1 93 ? 11.369 8.709 -9.580 1.00 91.06 93 LYS A C 1
ATOM 784 O O . LYS A 1 93 ? 11.061 9.460 -10.500 1.00 91.06 93 LYS A O 1
ATOM 789 N N . ASP A 1 94 ? 12.096 7.607 -9.737 1.00 92.06 94 ASP A N 1
ATOM 790 C CA . ASP A 1 94 ? 12.747 7.235 -10.997 1.00 92.06 94 ASP A CA 1
ATOM 791 C C . ASP A 1 94 ? 12.042 6.056 -11.700 1.00 92.06 94 ASP A C 1
ATOM 793 O O . ASP A 1 94 ? 12.592 5.461 -12.623 1.00 92.06 94 ASP A O 1
ATOM 797 N N . ILE A 1 95 ? 10.821 5.701 -11.277 1.00 97.00 95 ILE A N 1
ATOM 798 C CA . ILE A 1 95 ? 10.076 4.576 -11.853 1.00 97.00 95 ILE A CA 1
ATOM 799 C C . ILE A 1 95 ? 9.412 4.986 -13.176 1.00 97.00 95 ILE A C 1
ATOM 801 O O . ILE A 1 95 ? 8.686 5.985 -13.210 1.00 97.00 95 ILE A O 1
ATOM 805 N N . PRO A 1 96 ? 9.587 4.208 -14.266 1.00 97.88 96 PRO A N 1
ATOM 806 C CA . PRO A 1 96 ? 8.898 4.460 -15.526 1.00 97.88 96 PRO A CA 1
ATOM 807 C C . PRO A 1 96 ? 7.375 4.530 -15.350 1.00 97.88 96 PRO A C 1
ATOM 809 O O . PRO A 1 96 ? 6.761 3.666 -14.720 1.00 97.88 96 PRO A O 1
ATOM 812 N N . LEU A 1 97 ? 6.744 5.556 -15.928 1.00 97.00 97 LEU A N 1
ATOM 813 C CA . LEU A 1 97 ? 5.305 5.800 -15.758 1.00 97.00 97 LEU A CA 1
ATOM 814 C C . LEU A 1 97 ? 4.433 4.644 -16.266 1.00 97.00 97 LEU A C 1
ATOM 816 O O . LEU A 1 97 ? 3.352 4.410 -15.734 1.00 97.00 97 LEU A O 1
ATOM 820 N N . ASP A 1 98 ? 4.865 3.930 -17.303 1.00 98.12 98 ASP A N 1
ATOM 821 C CA . ASP A 1 98 ? 4.171 2.750 -17.820 1.00 98.12 98 ASP A CA 1
ATOM 822 C C . ASP A 1 98 ? 4.217 1.579 -16.829 1.00 98.12 98 ASP A C 1
ATOM 824 O O . ASP A 1 98 ? 3.202 0.910 -16.629 1.00 98.12 98 ASP A O 1
ATOM 828 N N . LEU A 1 99 ? 5.359 1.369 -16.168 1.00 98.25 99 LEU A N 1
ATOM 829 C CA . LEU A 1 99 ? 5.506 0.370 -15.114 1.00 98.25 99 LEU A CA 1
ATOM 830 C C . LEU A 1 99 ? 4.628 0.721 -13.911 1.00 98.25 99 LEU A C 1
ATOM 832 O O . LEU A 1 99 ? 3.881 -0.131 -13.433 1.00 98.25 99 LEU A O 1
ATOM 836 N N . LEU A 1 100 ? 4.657 1.981 -13.468 1.00 96.62 100 LEU A N 1
ATOM 837 C CA . LEU A 1 100 ? 3.835 2.433 -12.346 1.00 96.62 100 LEU A CA 1
ATOM 838 C C . LEU A 1 100 ? 2.337 2.278 -12.637 1.00 96.62 100 LEU A C 1
ATOM 840 O O . LEU A 1 100 ? 1.600 1.802 -11.781 1.00 96.62 100 LEU A O 1
ATOM 844 N N . ARG A 1 101 ? 1.882 2.600 -13.855 1.00 97.31 101 ARG A N 1
ATOM 845 C CA . ARG A 1 101 ? 0.480 2.387 -14.259 1.00 97.31 101 ARG A CA 1
ATOM 846 C C . ARG A 1 101 ? 0.068 0.920 -14.194 1.00 97.31 101 ARG A C 1
ATOM 848 O O . ARG A 1 101 ? -1.020 0.634 -13.715 1.00 97.31 101 ARG A O 1
ATOM 855 N N . LYS A 1 102 ? 0.921 -0.008 -14.638 1.00 98.12 102 LYS A N 1
ATOM 856 C CA . LYS A 1 102 ? 0.634 -1.451 -14.547 1.00 98.12 102 LYS A CA 1
ATOM 857 C C . LYS A 1 102 ? 0.503 -1.914 -13.098 1.00 98.12 102 LYS A C 1
ATOM 859 O O . LYS A 1 102 ? -0.395 -2.686 -12.789 1.00 98.12 102 LYS A O 1
ATOM 864 N N . ILE A 1 103 ? 1.365 -1.410 -12.217 1.00 97.38 103 ILE A N 1
ATOM 865 C CA . ILE A 1 103 ? 1.280 -1.675 -10.777 1.00 97.38 103 ILE A CA 1
ATOM 866 C C . ILE A 1 103 ? -0.018 -1.105 -10.193 1.00 97.38 103 ILE A C 1
ATOM 868 O O . ILE A 1 103 ? -0.721 -1.805 -9.474 1.00 97.38 103 ILE A O 1
ATOM 872 N N . LEU A 1 104 ? -0.385 0.133 -10.531 1.00 96.19 104 LEU A N 1
ATOM 873 C CA . LEU A 1 104 ? -1.635 0.736 -10.059 1.00 96.19 104 LEU A CA 1
ATOM 874 C C . LEU A 1 104 ? -2.873 -0.023 -10.550 1.00 96.19 104 LEU A C 1
ATOM 876 O O . LEU A 1 104 ? -3.798 -0.227 -9.771 1.00 96.19 104 LEU A O 1
ATOM 880 N N . GLU A 1 105 ? -2.887 -0.486 -11.801 1.00 97.25 105 GLU A N 1
ATOM 881 C CA . GLU A 1 105 ? -3.980 -1.330 -12.299 1.00 97.25 105 GLU A CA 1
ATOM 882 C C . GLU A 1 105 ? -4.033 -2.689 -11.588 1.00 97.25 105 GLU A C 1
ATOM 884 O O . GLU A 1 105 ? -5.129 -3.158 -11.290 1.00 97.25 105 GLU A O 1
ATOM 889 N N . LEU A 1 106 ? -2.884 -3.290 -11.246 1.00 97.06 106 LEU A N 1
ATOM 890 C CA . LEU A 1 106 ? -2.837 -4.532 -10.464 1.00 97.06 106 LEU A CA 1
ATOM 891 C C . LEU A 1 106 ? -3.513 -4.371 -9.090 1.00 97.06 106 LEU A C 1
ATOM 893 O O . LEU A 1 106 ? -4.292 -5.231 -8.692 1.00 97.06 106 LEU A O 1
ATOM 897 N N . TYR A 1 107 ? -3.259 -3.268 -8.382 1.00 96.44 107 TYR A N 1
ATOM 898 C CA . TYR A 1 107 ? -3.818 -3.028 -7.041 1.00 96.44 107 TYR A CA 1
ATOM 899 C C . TYR A 1 107 ? -5.121 -2.219 -7.034 1.00 96.44 107 TYR A C 1
ATOM 901 O O . TYR A 1 107 ? -5.643 -1.902 -5.967 1.00 96.44 107 TYR A O 1
ATOM 909 N N . LYS A 1 108 ? -5.680 -1.877 -8.196 1.00 96.56 108 LYS A N 1
ATOM 910 C CA . LYS A 1 108 ? -6.841 -0.983 -8.339 1.00 96.56 108 LYS A CA 1
ATOM 911 C C . LYS A 1 108 ? -8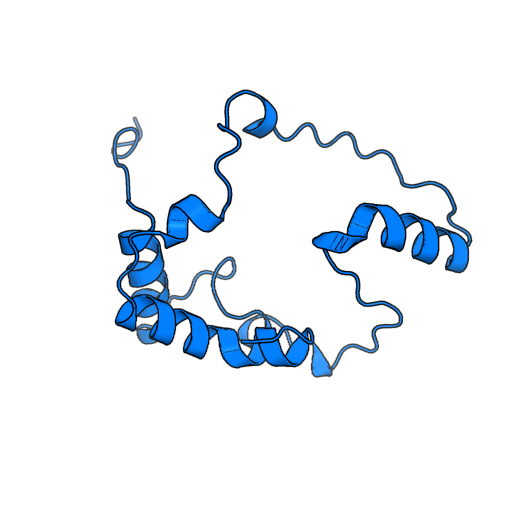.010 -1.319 -7.418 1.00 96.56 108 LYS A C 1
ATOM 913 O O . LYS A 1 108 ? -8.603 -0.426 -6.814 1.00 96.56 108 LYS A O 1
ATOM 918 N N . PHE A 1 109 ? -8.355 -2.599 -7.306 1.00 94.06 109 PHE A N 1
ATOM 919 C CA . PHE A 1 109 ? -9.472 -3.021 -6.464 1.00 94.06 109 PHE A CA 1
ATOM 920 C C . PHE A 1 109 ? -9.186 -2.856 -4.972 1.00 94.06 109 PHE A C 1
ATOM 922 O O . PHE A 1 109 ? -10.119 -2.568 -4.230 1.00 94.06 109 PHE A O 1
ATOM 929 N N . ASP A 1 110 ? -7.928 -2.936 -4.541 1.00 93.75 110 ASP A N 1
ATOM 930 C CA . ASP A 1 110 ? -7.551 -2.649 -3.156 1.00 93.75 110 ASP A CA 1
ATOM 931 C C . ASP A 1 110 ? -7.716 -1.153 -2.851 1.00 93.75 110 ASP A C 1
ATOM 933 O O . ASP A 1 110 ? -8.286 -0.793 -1.821 1.00 93.75 110 ASP A O 1
ATOM 937 N N . PHE A 1 111 ? -7.294 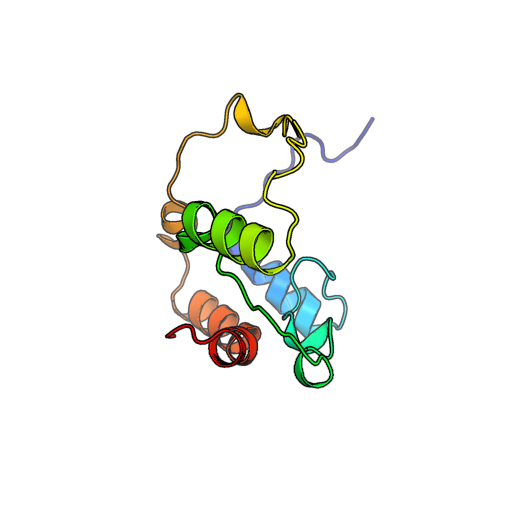-0.270 -3.767 1.00 94.25 111 PHE A N 1
ATOM 938 C CA . PHE A 1 111 ? -7.509 1.177 -3.623 1.00 94.25 111 PHE A CA 1
ATOM 939 C C . PHE A 1 111 ? -8.999 1.503 -3.481 1.00 94.25 111 PHE A C 1
ATOM 941 O O . PHE A 1 111 ? -9.388 2.227 -2.564 1.00 94.25 111 PHE A O 1
ATOM 948 N N . ILE A 1 112 ? -9.838 0.919 -4.341 1.00 92.69 112 ILE A N 1
ATOM 949 C CA . ILE A 1 112 ? -11.294 1.094 -4.285 1.00 92.69 112 ILE A CA 1
ATOM 950 C C . ILE A 1 112 ? -11.856 0.551 -2.965 1.00 92.69 112 ILE A C 1
ATOM 952 O O . ILE A 1 112 ? -12.611 1.252 -2.292 1.00 92.69 112 ILE A O 1
ATOM 956 N N . LEU A 1 113 ? -11.475 -0.670 -2.580 1.00 90.69 113 LEU A N 1
ATOM 957 C CA . LEU A 1 113 ? -11.977 -1.350 -1.386 1.00 90.69 113 LEU A CA 1
ATOM 958 C C . LEU A 1 113 ? -11.686 -0.562 -0.102 1.00 90.69 113 LEU A C 1
ATOM 960 O O . LEU A 1 113 ? -12.551 -0.466 0.765 1.00 90.69 113 LEU A O 1
ATOM 964 N N . PHE A 1 114 ? -10.494 0.028 0.014 1.00 89.94 114 PHE A N 1
ATOM 965 C CA . PHE A 1 114 ? -10.074 0.775 1.206 1.00 89.94 114 PHE A CA 1
ATOM 966 C C . PHE A 1 114 ? -10.296 2.297 1.101 1.00 89.94 114 PHE A C 1
ATOM 968 O O . PHE A 1 114 ? -9.871 3.064 1.975 1.00 89.94 114 PHE A O 1
ATOM 975 N N . GLY A 1 115 ? -10.998 2.750 0.056 1.00 91.25 115 GLY A N 1
ATOM 976 C CA . GLY A 1 115 ? -11.388 4.148 -0.118 1.00 91.25 115 GLY A CA 1
ATOM 977 C C . GLY A 1 115 ? -10.204 5.092 -0.335 1.00 91.25 115 GLY A C 1
ATOM 978 O O . GLY A 1 115 ? -10.197 6.203 0.200 1.00 91.25 115 GLY A O 1
ATOM 979 N N . TYR A 1 116 ? -9.187 4.643 -1.071 1.00 91.56 116 TYR A N 1
ATOM 980 C CA . TYR A 1 116 ? -8.081 5.473 -1.537 1.00 91.56 116 TYR A CA 1
ATOM 981 C C . TYR A 1 116 ? -8.351 5.987 -2.953 1.00 91.56 116 TYR A C 1
ATOM 983 O O . TYR A 1 116 ? -8.901 5.287 -3.801 1.00 91.56 116 TYR A O 1
ATOM 991 N N . ILE A 1 117 ? -7.947 7.232 -3.206 1.00 86.56 117 ILE A N 1
ATOM 992 C CA . ILE A 1 117 ? -8.003 7.838 -4.538 1.00 86.56 117 ILE A CA 1
ATOM 993 C C . ILE A 1 117 ? -6.776 7.361 -5.321 1.00 86.56 117 ILE A C 1
ATOM 995 O O . ILE A 1 117 ? -5.669 7.356 -4.776 1.00 86.56 117 ILE A O 1
ATOM 999 N N . MET A 1 118 ? -6.994 6.960 -6.573 1.00 74.50 118 MET A N 1
ATOM 1000 C CA . MET A 1 118 ? -5.943 6.599 -7.530 1.00 74.50 118 MET A CA 1
ATOM 1001 C C . MET A 1 118 ? -5.486 7.795 -8.359 1.00 74.50 118 MET A C 1
ATOM 1003 O O . MET A 1 118 ? -6.350 8.635 -8.702 1.00 74.50 118 MET A O 1
#

Secondary structure (DSSP, 8-state):
--TTTT----HHHHHHHHHHHHHTT---TTTS-HHHH--GGG---S----GGGHHHHHHHHHHHTT--S--------GGGGT-----THHHHTT--HHHHHHHHHHHHHHHHHTT---

pLDDT: mean 83.88, std 15.71, range [44.28, 98.25]

Radius of gyration: 18.34 Å; chains: 1; bounding box: 46×29×45 Å

Organism: Meganyctiphanes norvegica (NCBI:txid48144)

Foldseek 3Di:
DDPCPPDDDALQVVLVVQVVCVVVVNHDLVRAAPVVNDPPVVDPDPDDDDPVCCVPVVCVVCVVVVNNDDPPPPPPPVVPPDDDPDPPVVSVVPHDPVSVVVSCVRHVVVCVVNVHDD

Sequence (118 aa):
MNKFSSVRFTFEEFLRHILWTKDDGLGDHHWIPQTELCNVCAGDFEYILKLENINEEIPYVLKTLNYPKIPVHKHKHSSKQNVKKSSYMDFYKDIPLDLLRKILELYKFDFILFGYIM